Protein AF-S8CQW5-F1 (afdb_monomer)

Nearest PDB structures (foldseek):
  8qpp-assembly1_W  TM=3.388E-01  e=8.254E+00  Bacillus subtilis

Sequence (99 aa):
QETKWGEISLCDAERRLLANALLDASNERFILLSESCIPLYNFTVIYDYVIDSEYSFVDSSSNFTPETYRRYDDRMQPEVRISDFRKGSQWFEVNRSLA

Structure (mmCIF, N/CA/C/O backbone):
data_AF-S8CQW5-F1
#
_entry.id   AF-S8CQW5-F1
#
loop_
_atom_site.group_PDB
_atom_site.id
_atom_site.type_symbol
_atom_site.label_atom_id
_atom_site.label_alt_id
_atom_site.label_comp_id
_atom_site.label_asym_id
_atom_site.label_entity_id
_atom_site.label_seq_id
_atom_site.pdbx_PDB_ins_code
_atom_site.Cartn_x
_atom_site.Cartn_y
_atom_site.Cartn_z
_atom_site.occupancy
_atom_site.B_iso_or_equiv
_atom_site.auth_seq_id
_atom_site.auth_comp_id
_atom_site.auth_asym_id
_atom_site.auth_atom_id
_atom_site.pdbx_PDB_model_num
ATOM 1 N N . GLN A 1 1 ? 17.770 -7.905 4.940 1.00 77.62 1 GLN A N 1
ATOM 2 C CA . GLN A 1 1 ? 17.926 -7.732 3.483 1.00 77.62 1 GLN A CA 1
ATOM 3 C C . GLN A 1 1 ? 17.789 -6.251 3.204 1.00 77.62 1 GLN A C 1
ATOM 5 O O . GLN A 1 1 ? 16.905 -5.641 3.788 1.00 77.62 1 GLN A O 1
ATOM 10 N N . GLU A 1 2 ? 18.697 -5.677 2.424 1.00 93.50 2 GLU A N 1
ATOM 11 C CA . GLU A 1 2 ? 18.635 -4.264 2.038 1.00 93.50 2 GLU A CA 1
ATOM 12 C C . GLU A 1 2 ? 17.607 -4.081 0.914 1.00 93.50 2 GLU A C 1
ATOM 14 O O . GLU A 1 2 ? 17.522 -4.922 0.014 1.00 93.50 2 GLU A O 1
ATOM 19 N N . THR A 1 3 ? 16.812 -3.015 0.984 1.00 95.31 3 THR A N 1
ATOM 20 C CA . THR A 1 3 ? 15.855 -2.643 -0.062 1.00 95.31 3 THR A CA 1
ATOM 21 C C . THR A 1 3 ? 16.537 -1.781 -1.118 1.00 95.31 3 THR A C 1
ATOM 23 O O . THR A 1 3 ? 17.375 -0.937 -0.805 1.00 95.31 3 THR A O 1
ATOM 26 N N . LYS A 1 4 ? 16.175 -1.982 -2.388 1.00 96.06 4 LYS A N 1
ATOM 27 C CA . LYS A 1 4 ? 16.691 -1.191 -3.512 1.00 96.06 4 LYS A CA 1
ATOM 28 C C . LYS A 1 4 ? 15.564 -0.730 -4.419 1.00 96.06 4 LYS A C 1
ATOM 30 O O . LYS A 1 4 ? 14.604 -1.458 -4.656 1.00 96.06 4 LYS A O 1
ATOM 35 N N . TRP A 1 5 ? 15.697 0.489 -4.934 1.00 94.31 5 TRP A N 1
ATOM 36 C CA . TRP A 1 5 ? 14.686 1.104 -5.788 1.00 94.31 5 TRP A CA 1
ATOM 37 C C . TRP A 1 5 ? 14.432 0.273 -7.053 1.00 94.31 5 TRP A C 1
ATOM 39 O O . TRP A 1 5 ? 15.367 -0.057 -7.780 1.00 94.31 5 TRP A O 1
ATOM 49 N N . GLY A 1 6 ? 13.162 -0.044 -7.317 1.00 90.94 6 GLY A N 1
ATOM 50 C CA . GLY A 1 6 ? 12.735 -0.785 -8.507 1.00 90.94 6 GLY A CA 1
ATOM 51 C C . GLY A 1 6 ? 13.076 -2.280 -8.508 1.00 90.94 6 GLY A C 1
ATOM 52 O O . GLY A 1 6 ? 12.840 -2.943 -9.517 1.00 90.94 6 GLY A O 1
ATOM 53 N N . GLU A 1 7 ? 13.614 -2.819 -7.413 1.00 95.31 7 GLU A N 1
ATOM 54 C CA . GLU A 1 7 ? 13.933 -4.241 -7.281 1.00 95.31 7 GLU A CA 1
ATOM 55 C C . GLU A 1 7 ? 12.875 -5.004 -6.471 1.00 95.31 7 GLU A C 1
ATOM 57 O O . GLU A 1 7 ? 12.169 -4.442 -5.634 1.00 95.31 7 GLU A O 1
ATOM 62 N N . ILE A 1 8 ? 12.832 -6.329 -6.655 1.00 94.44 8 ILE A N 1
ATOM 63 C CA . ILE A 1 8 ? 11.930 -7.236 -5.922 1.00 94.44 8 ILE A CA 1
ATOM 64 C C . ILE A 1 8 ? 12.139 -7.200 -4.397 1.00 94.44 8 ILE A C 1
ATOM 66 O O . ILE A 1 8 ? 11.236 -7.534 -3.634 1.00 94.44 8 ILE A O 1
ATOM 70 N N . SER A 1 9 ? 13.310 -6.739 -3.945 1.00 96.69 9 SER A N 1
ATOM 71 C CA . SER A 1 9 ? 13.637 -6.581 -2.527 1.00 96.69 9 SER A CA 1
ATOM 72 C C . SER A 1 9 ? 12.686 -5.629 -1.791 1.00 96.69 9 SER A C 1
ATOM 74 O O . SER A 1 9 ? 12.460 -5.823 -0.597 1.00 96.69 9 SER A O 1
ATOM 76 N N . LEU A 1 10 ? 12.096 -4.643 -2.483 1.00 95.75 10 LEU A N 1
ATOM 77 C CA .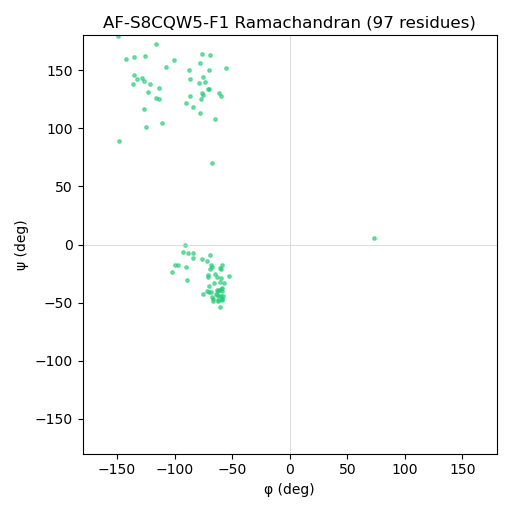 LEU A 1 10 ? 11.046 -3.790 -1.917 1.00 95.75 10 LEU A CA 1
ATOM 78 C C . LEU A 1 10 ? 9.766 -4.585 -1.641 1.00 95.75 10 LEU A C 1
ATOM 80 O O . LEU A 1 10 ? 9.273 -4.556 -0.516 1.00 95.75 10 LEU A O 1
ATOM 84 N N . CYS A 1 11 ? 9.292 -5.372 -2.610 1.00 95.31 11 CYS A N 1
ATOM 85 C CA . CYS A 1 11 ? 8.111 -6.220 -2.433 1.00 95.31 11 CYS A CA 1
ATOM 86 C C . CYS A 1 11 ? 8.313 -7.256 -1.316 1.00 95.31 11 CYS A C 1
ATOM 88 O O . CYS A 1 11 ? 7.404 -7.516 -0.529 1.00 95.31 11 CYS A O 1
ATOM 90 N N . ASP A 1 12 ? 9.512 -7.836 -1.207 1.00 97.06 12 ASP A N 1
ATOM 91 C CA . ASP A 1 12 ? 9.839 -8.768 -0.123 1.00 97.06 12 ASP A CA 1
ATOM 92 C C . ASP A 1 12 ? 9.790 -8.091 1.255 1.00 97.06 12 ASP A C 1
ATOM 94 O O . ASP A 1 12 ? 9.327 -8.695 2.226 1.00 97.06 12 ASP A O 1
ATOM 98 N N . ALA A 1 13 ? 10.265 -6.846 1.358 1.00 96.25 13 ALA A N 1
ATOM 99 C CA . ALA A 1 13 ? 10.211 -6.075 2.596 1.00 96.25 13 ALA A CA 1
ATOM 100 C C . ALA A 1 13 ? 8.768 -5.713 2.976 1.00 96.25 13 ALA A C 1
ATOM 102 O O . ALA A 1 13 ? 8.371 -5.925 4.121 1.00 96.25 13 ALA A O 1
ATOM 103 N N . GLU A 1 14 ? 7.964 -5.253 2.017 1.00 96.00 14 GLU A N 1
ATOM 104 C CA . GLU A 1 14 ? 6.544 -4.934 2.212 1.00 96.00 14 GLU A CA 1
ATOM 105 C C . GLU A 1 14 ? 5.745 -6.139 2.697 1.00 96.00 14 GLU A C 1
ATOM 107 O O . GLU A 1 14 ? 5.041 -6.051 3.701 1.00 96.00 14 GLU A O 1
ATOM 112 N N . ARG A 1 15 ? 5.911 -7.299 2.047 1.00 96.38 15 ARG A N 1
ATOM 113 C CA . ARG A 1 15 ? 5.233 -8.542 2.447 1.00 96.38 15 ARG A CA 1
ATOM 114 C C . ARG A 1 15 ? 5.581 -8.950 3.875 1.00 96.38 15 ARG A C 1
ATOM 116 O O . ARG A 1 15 ? 4.716 -9.434 4.597 1.00 96.38 15 ARG A O 1
ATOM 123 N N . ARG A 1 16 ? 6.833 -8.754 4.300 1.00 97.31 16 ARG A N 1
ATOM 124 C CA . ARG A 1 16 ? 7.271 -9.048 5.676 1.00 97.31 16 ARG A CA 1
ATOM 125 C C . ARG A 1 16 ? 6.684 -8.063 6.685 1.00 97.31 16 ARG A C 1
ATOM 127 O O . ARG A 1 16 ? 6.286 -8.496 7.762 1.00 97.31 16 ARG A O 1
ATOM 134 N N . LEU A 1 17 ? 6.621 -6.774 6.345 1.00 96.62 17 LEU A N 1
ATOM 135 C CA . LEU A 1 17 ? 5.988 -5.756 7.188 1.00 96.62 17 LEU A CA 1
ATOM 136 C C . LEU A 1 17 ? 4.496 -6.048 7.374 1.00 96.62 17 LEU A C 1
ATOM 138 O O . LEU A 1 17 ? 4.027 -6.085 8.510 1.00 96.62 17 LEU A O 1
ATOM 142 N N . LEU A 1 18 ? 3.785 -6.333 6.279 1.00 97.69 18 LEU A N 1
ATOM 143 C CA . LEU A 1 18 ? 2.365 -6.674 6.310 1.00 97.69 18 LEU A CA 1
ATOM 144 C C . LEU A 1 18 ? 2.113 -7.954 7.114 1.00 97.69 18 LEU A C 1
ATOM 146 O O . LEU A 1 18 ? 1.293 -7.952 8.028 1.00 97.69 18 LEU A O 1
ATOM 150 N N . ALA A 1 19 ? 2.880 -9.018 6.854 1.00 97.94 19 ALA A N 1
ATOM 151 C CA . ALA A 1 19 ? 2.765 -10.275 7.593 1.00 97.94 19 ALA A CA 1
ATOM 152 C C . ALA A 1 19 ? 2.994 -10.092 9.100 1.00 97.94 19 ALA A C 1
ATOM 154 O O . ALA A 1 19 ? 2.281 -10.687 9.902 1.00 97.94 19 ALA A O 1
ATOM 155 N N . ASN A 1 20 ? 3.960 -9.257 9.497 1.00 98.19 20 ASN A N 1
ATOM 156 C CA . ASN A 1 20 ? 4.202 -8.960 10.905 1.00 98.19 20 ASN A CA 1
ATOM 157 C C . ASN A 1 20 ? 3.051 -8.157 11.530 1.00 98.19 20 ASN A C 1
ATOM 159 O O . ASN A 1 20 ? 2.649 -8.444 12.652 1.00 98.19 20 ASN A O 1
ATOM 163 N N . ALA A 1 21 ? 2.503 -7.176 10.810 1.00 98.00 21 ALA A N 1
ATOM 164 C CA . ALA A 1 21 ? 1.367 -6.388 11.283 1.00 98.00 21 ALA A CA 1
ATOM 165 C C . ALA A 1 21 ? 0.088 -7.237 11.431 1.00 98.00 21 ALA A C 1
ATOM 167 O O . ALA A 1 21 ? -0.692 -7.007 12.352 1.00 98.00 21 ALA A O 1
ATOM 168 N N . LEU A 1 22 ? -0.099 -8.251 10.579 1.00 98.00 22 LEU A N 1
ATOM 169 C CA . LEU A 1 22 ? -1.228 -9.189 10.633 1.00 98.00 22 LEU A CA 1
ATOM 170 C C . LEU A 1 22 ? -1.219 -10.116 11.859 1.00 98.00 22 LEU A C 1
ATOM 172 O O . LEU A 1 22 ? -2.272 -10.662 12.205 1.00 98.00 22 LEU A O 1
ATOM 176 N N . LEU A 1 23 ? -0.064 -10.288 12.519 1.00 98.19 23 LEU A N 1
ATOM 177 C CA . LEU A 1 23 ? 0.047 -11.078 13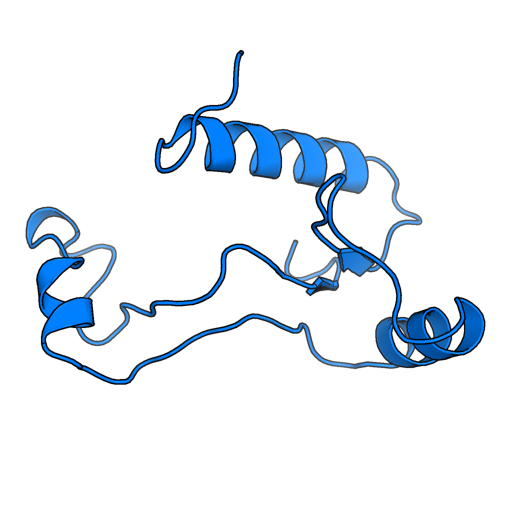.753 1.00 98.19 23 LEU A CA 1
ATOM 178 C C . LEU A 1 23 ? -0.776 -10.482 14.898 1.00 98.19 23 LEU A C 1
ATOM 180 O O . LEU A 1 23 ? -1.223 -11.221 15.774 1.00 98.19 23 LEU A O 1
ATOM 184 N N . ASP A 1 24 ? -0.991 -9.166 14.884 1.00 98.31 24 ASP A N 1
ATOM 185 C CA . ASP A 1 24 ? -1.929 -8.518 15.787 1.00 98.31 24 ASP A CA 1
ATOM 186 C C . ASP A 1 24 ? -3.345 -8.603 15.204 1.00 98.31 24 ASP A C 1
ATOM 188 O O . ASP A 1 24 ? -3.637 -8.095 14.116 1.00 98.31 24 ASP A O 1
ATOM 192 N N . ALA A 1 25 ? -4.234 -9.273 15.934 1.00 96.62 25 ALA A N 1
ATOM 193 C CA . ALA A 1 25 ? -5.627 -9.441 15.543 1.00 96.62 25 ALA A CA 1
ATOM 194 C C . ALA A 1 25 ? -6.449 -8.148 15.663 1.00 96.62 25 ALA A C 1
ATOM 196 O O . ALA A 1 25 ? -7.542 -8.102 15.118 1.00 96.62 25 ALA A O 1
ATOM 197 N N . SER A 1 26 ? -5.945 -7.121 16.356 1.00 96.94 26 SER A N 1
ATOM 198 C CA . SER A 1 26 ? -6.607 -5.817 16.482 1.00 96.94 26 SER A CA 1
ATOM 199 C C . SER A 1 26 ? -6.333 -4.866 15.310 1.00 96.94 26 SER A C 1
ATOM 201 O O . SER A 1 26 ? -7.014 -3.850 15.173 1.00 96.94 26 SER A O 1
ATOM 203 N N . ASN A 1 27 ? -5.365 -5.188 14.444 1.00 97.62 27 ASN A N 1
ATOM 204 C CA . ASN A 1 27 ? -5.096 -4.419 13.231 1.00 97.62 27 ASN A CA 1
ATOM 205 C C . ASN A 1 27 ? -6.122 -4.760 12.141 1.00 97.62 27 ASN A C 1
ATOM 207 O O . ASN A 1 27 ? -6.104 -5.866 11.592 1.00 97.62 27 ASN A O 1
ATOM 211 N N . GLU A 1 28 ? -6.968 -3.787 11.798 1.00 96.62 28 GLU A N 1
ATOM 212 C CA . GLU A 1 28 ? -8.038 -3.933 10.797 1.00 96.62 28 GLU A CA 1
ATOM 213 C C . GLU A 1 28 ? -7.716 -3.300 9.435 1.00 96.62 28 GLU A C 1
ATOM 215 O O . GLU A 1 28 ? -8.286 -3.689 8.414 1.00 96.62 28 GLU A O 1
ATOM 220 N N . ARG A 1 29 ? -6.815 -2.312 9.403 1.00 97.75 29 ARG A N 1
ATOM 221 C CA . ARG A 1 29 ? -6.483 -1.502 8.220 1.00 97.75 29 ARG A CA 1
ATOM 222 C C . ARG A 1 29 ? -4.968 -1.332 8.127 1.00 97.75 29 ARG A C 1
ATOM 224 O O . ARG A 1 29 ? -4.314 -1.089 9.141 1.00 97.75 29 ARG A O 1
ATOM 231 N N . PHE A 1 30 ? -4.410 -1.446 6.926 1.00 98.00 30 PHE A N 1
ATOM 232 C CA . PHE A 1 30 ? -2.967 -1.438 6.684 1.00 98.00 30 PHE A CA 1
ATOM 233 C C . PHE A 1 30 ? -2.626 -0.389 5.633 1.00 98.00 30 PHE A C 1
ATOM 235 O O . PHE A 1 30 ? -3.043 -0.507 4.484 1.00 98.00 30 PHE A O 1
ATOM 242 N N . ILE A 1 31 ? -1.848 0.623 6.022 1.00 97.56 31 ILE A N 1
ATOM 243 C CA . ILE A 1 31 ? -1.399 1.704 5.138 1.00 97.56 31 ILE A CA 1
ATOM 244 C C . ILE A 1 31 ? 0.114 1.591 4.968 1.00 97.56 31 ILE A C 1
ATOM 246 O O . ILE A 1 31 ? 0.853 1.604 5.955 1.00 97.56 31 ILE A O 1
ATOM 250 N N . LEU A 1 32 ? 0.584 1.512 3.723 1.00 97.44 32 LEU A N 1
ATOM 251 C CA . LEU A 1 32 ? 2.013 1.526 3.420 1.00 97.44 32 LEU A CA 1
ATOM 252 C C . LEU A 1 32 ? 2.511 2.974 3.277 1.00 97.44 32 LEU A C 1
ATOM 254 O O . LEU A 1 32 ? 1.952 3.746 2.501 1.00 97.44 32 LEU A O 1
ATOM 258 N N . LEU A 1 33 ? 3.575 3.337 4.002 1.00 95.94 33 LEU A N 1
ATOM 259 C CA . LEU A 1 33 ? 4.172 4.680 3.999 1.00 95.94 33 LEU A CA 1
ATOM 260 C C . LEU A 1 33 ? 5.705 4.614 3.912 1.00 95.94 33 LEU A C 1
ATOM 262 O O . LEU A 1 33 ? 6.317 3.599 4.244 1.00 95.94 33 LEU A O 1
ATOM 266 N N . SER A 1 34 ? 6.326 5.729 3.520 1.00 94.88 34 SER A N 1
ATOM 267 C CA . SER A 1 34 ? 7.773 5.969 3.641 1.00 94.88 34 SER A CA 1
ATOM 268 C C . SER A 1 34 ? 8.072 7.126 4.589 1.00 94.88 34 SER A C 1
ATOM 270 O O . SER A 1 34 ? 7.182 7.884 4.967 1.00 94.88 34 SER A O 1
ATOM 272 N N . GLU A 1 35 ? 9.356 7.329 4.883 1.00 95.25 35 GLU A N 1
ATOM 273 C CA . GLU A 1 35 ? 9.867 8.494 5.618 1.00 95.25 35 GLU A CA 1
ATOM 274 C C . GLU A 1 35 ? 9.555 9.849 4.957 1.00 95.25 35 GLU A C 1
ATOM 276 O O . GLU A 1 35 ? 9.616 10.884 5.612 1.00 95.25 35 GLU A O 1
ATOM 281 N N . SER A 1 36 ? 9.201 9.850 3.669 1.00 96.00 36 SER A N 1
ATOM 282 C CA . SER A 1 36 ? 8.834 11.062 2.928 1.00 96.00 36 SER A CA 1
ATOM 283 C C . SER A 1 36 ? 7.328 11.352 2.921 1.00 96.00 36 SER A C 1
ATOM 285 O O . SER A 1 36 ? 6.904 12.402 2.439 1.00 96.00 36 SER A O 1
ATOM 287 N N . CYS A 1 37 ? 6.505 10.439 3.445 1.00 97.25 37 CYS A N 1
ATOM 288 C CA . CYS A 1 37 ? 5.061 10.623 3.507 1.00 97.25 37 CYS A CA 1
ATOM 289 C C . CYS A 1 37 ? 4.690 11.595 4.633 1.00 97.25 37 CYS A C 1
ATOM 291 O O . CYS A 1 37 ? 5.088 11.413 5.782 1.00 97.25 37 CYS A O 1
ATOM 293 N N . ILE A 1 38 ? 3.867 12.595 4.309 1.00 96.81 38 ILE A N 1
ATOM 294 C CA . ILE A 1 38 ? 3.320 13.547 5.280 1.00 96.81 38 ILE A CA 1
ATOM 295 C C . ILE A 1 38 ? 1.786 13.514 5.254 1.00 96.81 38 ILE A C 1
ATOM 297 O O . ILE A 1 38 ? 1.197 13.451 4.171 1.00 96.81 38 ILE A O 1
ATOM 301 N N . PRO A 1 39 ? 1.111 13.550 6.415 1.00 96.38 39 PRO A N 1
ATOM 302 C CA . PRO A 1 39 ? -0.344 13.590 6.453 1.00 96.38 39 PRO A CA 1
ATOM 303 C C . PRO A 1 39 ? -0.852 14.960 5.986 1.00 96.38 39 PRO A C 1
ATOM 305 O O . PRO A 1 39 ? -0.356 15.999 6.420 1.00 96.38 39 PRO A O 1
ATOM 308 N N . LEU A 1 40 ? -1.861 14.964 5.111 1.00 97.00 40 LEU A N 1
ATOM 309 C CA . LEU A 1 40 ? -2.525 16.194 4.643 1.00 97.0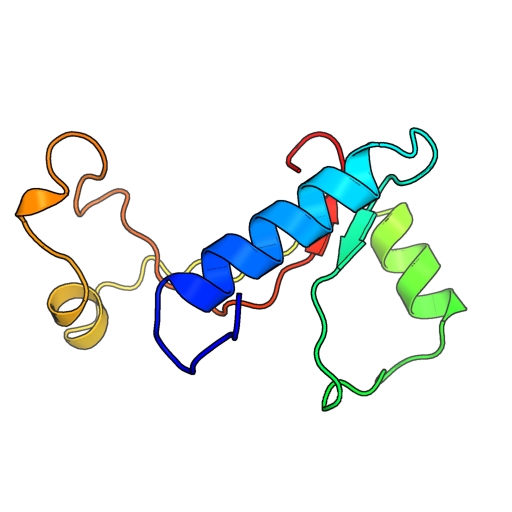0 40 LEU A CA 1
ATOM 310 C C . LEU A 1 40 ? -3.723 16.595 5.516 1.00 97.00 40 LEU A C 1
ATOM 312 O O . LEU A 1 40 ? -4.154 17.745 5.494 1.00 97.00 40 LEU A O 1
ATOM 316 N N . TYR A 1 41 ? -4.246 15.647 6.292 1.00 97.88 41 TYR A N 1
ATOM 317 C CA . TYR A 1 41 ? -5.344 15.824 7.235 1.00 97.88 41 TYR A CA 1
ATOM 318 C C . TYR A 1 41 ? -4.912 15.339 8.619 1.00 97.88 41 TYR A C 1
ATOM 320 O O . TYR A 1 41 ? -3.922 14.620 8.757 1.00 97.88 41 TYR A O 1
ATOM 328 N N . ASN A 1 42 ? -5.638 15.743 9.661 1.00 97.94 42 ASN A N 1
ATOM 329 C CA . ASN A 1 42 ? -5.351 15.264 11.010 1.00 97.94 42 ASN A CA 1
ATOM 330 C C . ASN A 1 42 ? -5.690 13.768 11.160 1.00 97.94 42 ASN A C 1
ATOM 332 O O . ASN A 1 42 ? -6.431 13.198 10.358 1.00 97.94 42 ASN A O 1
ATOM 336 N N . PHE A 1 43 ? -5.152 13.152 12.215 1.00 96.62 43 PHE A N 1
ATOM 337 C CA . PHE A 1 43 ? -5.316 11.721 12.458 1.00 96.62 43 PHE A CA 1
ATOM 338 C C . PHE A 1 43 ? -6.782 11.300 12.571 1.00 96.62 43 PHE A C 1
ATOM 340 O O . PHE A 1 43 ? -7.149 10.313 11.955 1.00 96.62 43 PHE A O 1
ATOM 347 N N . THR A 1 44 ? -7.619 12.050 13.293 1.00 98.19 44 THR A N 1
ATOM 348 C CA . THR A 1 44 ? -9.040 11.712 13.475 1.00 98.19 44 THR A CA 1
ATOM 349 C C . THR A 1 44 ? -9.768 11.617 12.139 1.00 98.19 44 THR A C 1
ATOM 351 O O . THR A 1 44 ? -10.420 10.619 11.876 1.00 98.19 44 THR A O 1
ATOM 354 N N . VAL A 1 45 ? -9.572 12.590 11.244 1.00 98.12 45 VAL A N 1
ATOM 355 C CA . VAL A 1 45 ? -10.191 12.574 9.908 1.00 98.12 45 VAL A CA 1
ATOM 356 C C . VAL A 1 45 ? -9.746 11.358 9.095 1.00 98.12 45 VAL A C 1
ATOM 358 O O . VAL A 1 45 ? -10.569 10.722 8.445 1.00 98.12 45 VAL A O 1
ATOM 361 N N . ILE A 1 46 ? -8.448 11.037 9.116 1.00 97.19 46 ILE A N 1
ATOM 362 C CA . ILE A 1 46 ? -7.906 9.886 8.379 1.00 97.19 46 ILE A CA 1
ATOM 363 C C . ILE A 1 46 ? -8.431 8.578 8.976 1.00 97.19 46 ILE A C 1
ATOM 365 O O . ILE A 1 46 ? -8.874 7.706 8.236 1.00 97.19 46 ILE A O 1
ATOM 369 N N . TYR A 1 47 ? -8.376 8.451 10.301 1.00 96.94 47 TYR A N 1
ATOM 370 C CA . TYR A 1 47 ? -8.794 7.263 11.030 1.00 96.94 47 TYR A CA 1
ATOM 371 C C . TYR A 1 47 ? -10.270 6.965 10.784 1.00 96.94 47 TYR A C 1
ATOM 373 O O . TYR A 1 47 ? -10.574 5.871 10.321 1.00 96.94 47 TYR A O 1
ATOM 381 N N . ASP A 1 48 ? -11.150 7.945 11.006 1.00 97.62 48 ASP A N 1
ATOM 382 C CA . ASP A 1 48 ? -12.595 7.786 10.825 1.00 97.62 48 ASP A CA 1
ATOM 383 C C . ASP A 1 48 ? -12.914 7.403 9.368 1.00 97.62 48 ASP A C 1
ATOM 385 O O . ASP A 1 48 ? -13.646 6.453 9.115 1.00 97.62 48 ASP A O 1
ATOM 389 N N . TYR A 1 49 ? -12.284 8.062 8.386 1.00 97.00 49 TYR A N 1
ATOM 390 C CA . TYR A 1 49 ? -12.498 7.740 6.971 1.00 97.00 49 TYR A CA 1
ATOM 391 C C . TYR A 1 49 ? -12.062 6.316 6.600 1.00 97.00 49 TYR A C 1
ATOM 393 O O . TYR A 1 49 ? -12.751 5.626 5.850 1.00 97.00 49 TYR A O 1
ATOM 401 N N . VAL A 1 50 ? -10.899 5.883 7.088 1.00 96.88 50 VAL A N 1
ATOM 402 C CA . VAL A 1 50 ? -10.333 4.573 6.747 1.00 96.88 50 VAL A CA 1
ATOM 403 C C . VAL A 1 50 ? -11.071 3.454 7.483 1.00 96.88 50 VAL A C 1
ATOM 405 O O . VAL A 1 50 ? -11.378 2.437 6.866 1.00 96.88 50 VAL A O 1
ATOM 408 N N . ILE A 1 51 ? -11.384 3.626 8.771 1.00 96.31 51 ILE A N 1
ATOM 409 C CA . ILE A 1 51 ? -12.034 2.585 9.577 1.00 96.31 51 ILE A CA 1
ATOM 410 C C . ILE A 1 51 ? -13.491 2.358 9.158 1.00 96.31 51 ILE A C 1
ATOM 412 O O . ILE A 1 51 ? -13.929 1.210 9.118 1.00 96.31 51 ILE A O 1
ATOM 416 N N . ASP A 1 52 ? -14.204 3.420 8.767 1.00 96.44 52 ASP A N 1
ATOM 417 C CA . ASP A 1 52 ? -15.607 3.342 8.344 1.00 96.44 52 ASP A CA 1
ATOM 418 C C . ASP A 1 52 ? -15.767 2.959 6.858 1.00 96.44 52 ASP A C 1
ATOM 420 O O . ASP 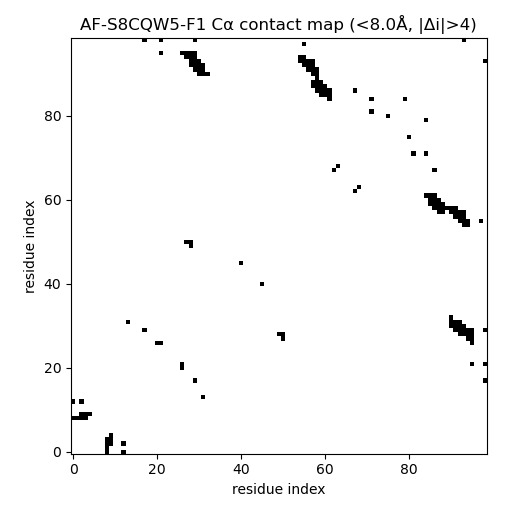A 1 52 ? -16.882 2.728 6.386 1.00 96.44 52 ASP A O 1
ATOM 424 N N . SER A 1 53 ? -14.675 2.883 6.088 1.00 96.44 53 SER A N 1
ATOM 425 C CA . SER A 1 53 ? -14.727 2.508 4.672 1.00 96.44 53 SER A CA 1
ATOM 426 C C . SER A 1 53 ? -14.953 1.006 4.488 1.00 96.44 53 SER A C 1
ATOM 428 O O . SER A 1 53 ? -14.170 0.182 4.955 1.00 96.44 53 SER A O 1
ATOM 430 N N . GLU A 1 54 ? -15.940 0.632 3.674 1.00 95.81 54 GLU A N 1
ATOM 431 C CA . GLU A 1 54 ? -16.136 -0.759 3.236 1.00 95.81 54 GLU A CA 1
ATOM 432 C C . GLU A 1 54 ? -15.036 -1.240 2.268 1.00 95.81 54 GLU A C 1
ATOM 434 O O . GLU A 1 54 ? -14.804 -2.441 2.114 1.00 95.81 54 GLU A O 1
ATOM 439 N N . TYR A 1 55 ? -14.341 -0.307 1.611 1.00 95.44 55 TYR A N 1
ATOM 440 C CA . TYR A 1 55 ? -13.413 -0.588 0.516 1.00 95.44 55 TYR A CA 1
ATOM 441 C C . TYR A 1 55 ? -11.954 -0.406 0.928 1.00 95.44 55 TYR A C 1
ATOM 443 O O . TYR A 1 55 ? -11.635 0.411 1.791 1.00 95.44 55 TYR A O 1
ATOM 451 N N . SER A 1 56 ? -11.073 -1.145 0.253 1.00 96.69 56 SER A N 1
ATOM 452 C CA . SER A 1 56 ? -9.627 -0.896 0.233 1.00 96.69 56 SER A CA 1
ATOM 453 C C . SER A 1 56 ? -9.268 0.095 -0.877 1.00 96.69 56 SER A C 1
ATOM 455 O O . SER A 1 56 ? -9.924 0.115 -1.923 1.00 96.69 56 SER A O 1
ATOM 457 N N . PHE A 1 57 ? -8.209 0.879 -0.684 1.00 96.75 57 PHE A N 1
ATOM 458 C CA . PHE A 1 57 ? -7.750 1.880 -1.648 1.00 96.75 57 PHE A CA 1
ATOM 459 C C . PHE A 1 57 ? -6.417 1.467 -2.279 1.00 96.75 57 PHE A C 1
ATOM 461 O O . PHE A 1 57 ? -5.345 1.591 -1.687 1.00 96.75 57 PHE A O 1
ATOM 468 N N . VAL A 1 58 ? -6.490 1.012 -3.529 1.00 95.25 58 VAL A N 1
ATOM 469 C CA . VAL A 1 58 ? -5.329 0.659 -4.353 1.00 95.25 58 VAL A CA 1
ATOM 470 C C . VAL A 1 58 ? -5.388 1.403 -5.678 1.00 95.25 58 VAL A C 1
ATOM 472 O O . VAL A 1 58 ? -6.455 1.543 -6.278 1.00 95.25 58 VAL A O 1
ATOM 475 N N . ASP A 1 59 ? -4.238 1.865 -6.160 1.00 93.12 59 ASP A N 1
ATOM 476 C CA . ASP A 1 59 ? -4.140 2.356 -7.530 1.00 93.12 59 ASP A CA 1
ATOM 477 C C . ASP A 1 59 ? -4.091 1.158 -8.487 1.00 93.12 59 ASP A C 1
ATOM 479 O O . ASP A 1 59 ? -3.277 0.247 -8.334 1.00 93.12 59 ASP A O 1
ATOM 483 N N . SER A 1 60 ? -4.998 1.128 -9.460 1.00 90.19 60 SER A N 1
ATOM 484 C CA . SER A 1 60 ? -5.145 0.005 -10.385 1.00 90.19 60 SER A CA 1
ATOM 485 C C . SER A 1 60 ? -5.625 0.500 -11.740 1.00 90.19 60 SER A C 1
ATOM 487 O O . SER A 1 60 ? -6.818 0.584 -12.033 1.00 90.19 60 SER A O 1
ATOM 489 N N . SER A 1 61 ? -4.667 0.847 -12.594 1.00 83.69 61 SER A N 1
ATOM 490 C CA . SER A 1 61 ? -4.930 1.283 -13.956 1.00 83.69 61 SER A CA 1
ATOM 491 C C . SER A 1 61 ? -4.940 0.094 -14.912 1.00 83.69 61 SER A C 1
ATOM 493 O O . SER A 1 61 ? -3.956 -0.638 -15.056 1.00 83.69 61 SER A O 1
ATOM 495 N N . SER A 1 62 ? -6.072 -0.073 -15.594 1.00 75.00 62 SER A N 1
ATOM 496 C CA . SER A 1 62 ? -6.257 -0.971 -16.739 1.00 75.00 62 SER A CA 1
ATOM 497 C C . SER A 1 62 ? -5.983 -0.280 -18.073 1.00 75.00 62 SER A C 1
ATOM 499 O O .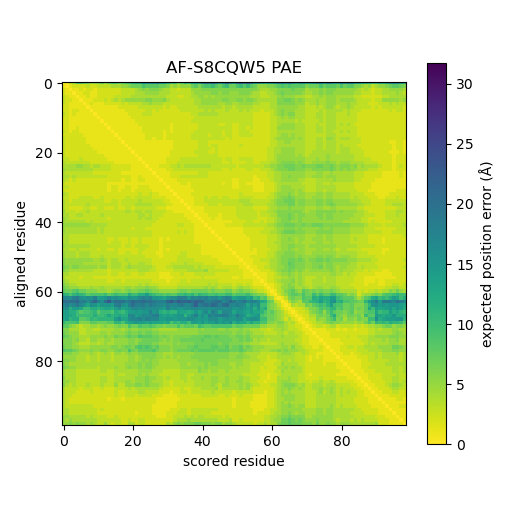 SER A 1 62 ? -6.106 -0.910 -19.124 1.00 75.00 62 SER A O 1
ATOM 501 N N . ASN A 1 63 ? -5.625 1.010 -18.057 1.00 68.44 63 ASN A N 1
ATOM 502 C CA . ASN A 1 63 ? -5.364 1.746 -19.281 1.00 68.44 63 ASN A CA 1
ATOM 503 C C . ASN A 1 63 ? -4.137 1.142 -19.965 1.00 68.44 63 ASN A C 1
ATOM 505 O O . ASN A 1 63 ? -2.992 1.289 -19.524 1.00 68.44 63 ASN A O 1
ATOM 509 N N . PHE A 1 64 ? -4.413 0.459 -21.070 1.00 65.94 64 PHE A N 1
ATOM 510 C CA . PHE A 1 64 ? -3.450 -0.080 -22.011 1.00 65.94 64 PHE A CA 1
ATOM 511 C C . PHE A 1 64 ? -2.737 1.062 -22.739 1.00 65.94 64 PHE A C 1
ATOM 513 O O . PHE A 1 64 ? -2.959 1.320 -23.921 1.00 65.94 64 PHE A O 1
ATOM 520 N N . THR A 1 65 ? -1.892 1.796 -22.021 1.00 69.44 65 THR A N 1
ATOM 521 C CA . THR A 1 65 ? -0.963 2.732 -22.641 1.00 69.44 65 THR A CA 1
ATOM 522 C C . THR A 1 65 ? 0.212 1.939 -23.223 1.00 69.44 65 THR A C 1
ATOM 524 O O . THR A 1 65 ? 0.512 0.833 -22.754 1.00 69.44 65 THR A O 1
ATOM 527 N N . PRO A 1 66 ? 0.931 2.478 -24.225 1.00 72.62 66 PRO A N 1
ATOM 528 C CA . PRO A 1 66 ? 2.153 1.853 -24.736 1.00 72.62 66 PRO A CA 1
ATOM 529 C C . PRO A 1 66 ? 3.175 1.536 -23.634 1.00 72.62 66 PRO A C 1
ATOM 531 O O . PRO A 1 66 ? 3.966 0.606 -23.757 1.00 72.62 66 PRO A O 1
ATOM 534 N N . GLU A 1 67 ? 3.158 2.294 -22.538 1.00 69.25 67 GLU A N 1
ATOM 535 C CA . GLU A 1 67 ? 4.012 2.065 -21.375 1.00 69.25 67 GLU A CA 1
ATOM 536 C C . GLU A 1 67 ? 3.587 0.837 -20.569 1.00 69.25 67 GLU A C 1
ATOM 538 O O . GLU A 1 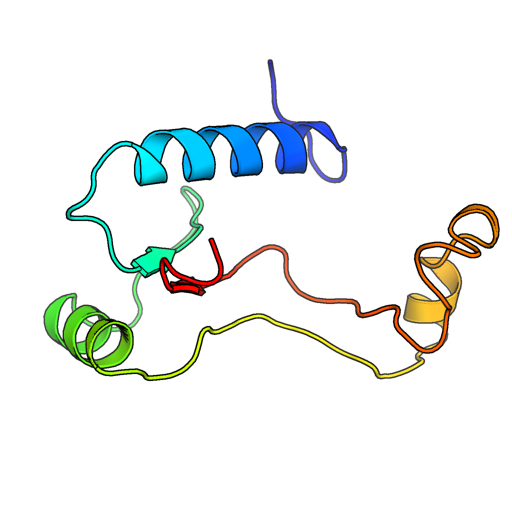67 ? 4.452 0.088 -20.124 1.00 69.25 67 GLU A O 1
ATOM 543 N N . THR A 1 68 ? 2.283 0.609 -20.393 1.00 69.00 68 THR A N 1
ATOM 544 C CA . THR A 1 68 ? 1.756 -0.569 -19.692 1.00 69.00 68 THR A CA 1
ATOM 545 C C . THR A 1 68 ? 2.107 -1.845 -20.455 1.00 69.00 68 THR A C 1
ATOM 547 O O . THR A 1 68 ? 2.611 -2.792 -19.855 1.00 69.00 68 THR A O 1
ATOM 550 N N . TYR A 1 69 ? 1.972 -1.831 -21.788 1.00 71.75 69 TYR A N 1
ATOM 551 C CA . TYR A 1 69 ? 2.412 -2.939 -22.646 1.00 71.75 69 TYR A CA 1
ATOM 552 C C . TYR A 1 69 ? 3.911 -3.228 -22.522 1.00 71.75 69 TYR A C 1
ATOM 554 O O . TYR A 1 69 ? 4.302 -4.386 -22.490 1.00 71.75 69 TYR A O 1
ATOM 562 N N . ARG A 1 70 ? 4.760 -2.197 -22.399 1.00 80.12 70 ARG A N 1
ATOM 563 C CA . ARG A 1 70 ? 6.214 -2.382 -22.221 1.00 80.12 70 ARG A CA 1
ATOM 564 C C . ARG A 1 70 ? 6.606 -2.997 -20.876 1.00 80.12 70 ARG A C 1
ATOM 566 O O . ARG A 1 70 ? 7.754 -3.404 -20.726 1.00 80.12 70 ARG A O 1
ATOM 573 N N . ARG A 1 71 ? 5.717 -2.979 -19.879 1.00 86.19 71 ARG A N 1
ATOM 574 C CA . ARG A 1 71 ? 5.977 -3.526 -18.537 1.00 86.19 71 ARG A CA 1
ATOM 575 C C . ARG A 1 71 ? 5.426 -4.937 -18.357 1.00 86.19 71 ARG A C 1
ATOM 577 O O . ARG A 1 71 ? 5.846 -5.609 -17.422 1.00 86.19 71 ARG A O 1
ATOM 584 N N . TYR A 1 72 ? 4.508 -5.359 -19.221 1.00 89.44 72 TYR A N 1
ATOM 585 C CA . TYR A 1 72 ? 4.043 -6.735 -19.259 1.00 89.44 72 TYR A CA 1
ATOM 586 C C . TYR A 1 72 ? 5.118 -7.638 -19.875 1.00 89.44 72 TYR A C 1
ATOM 588 O O . TYR A 1 72 ? 5.776 -7.256 -20.842 1.00 89.44 72 TYR A O 1
ATOM 596 N N . ASP A 1 73 ? 5.294 -8.828 -19.308 1.00 90.81 73 ASP A N 1
ATOM 597 C CA . ASP A 1 73 ? 6.198 -9.857 -19.816 1.00 90.81 73 ASP A CA 1
ATOM 598 C C . ASP A 1 73 ? 5.362 -11.065 -20.234 1.00 90.81 73 ASP A C 1
ATOM 600 O O . ASP A 1 73 ? 4.595 -11.591 -19.428 1.00 90.81 73 ASP A O 1
ATOM 604 N N . ASP A 1 74 ? 5.510 -11.525 -21.476 1.00 91.62 74 ASP A N 1
ATOM 605 C CA . ASP A 1 74 ? 4.725 -12.646 -22.007 1.00 91.62 74 ASP A CA 1
ATOM 606 C C . ASP A 1 74 ? 4.931 -13.947 -21.210 1.00 91.62 74 ASP A C 1
ATOM 608 O O . ASP A 1 74 ? 4.064 -14.821 -21.216 1.00 91.62 74 ASP A O 1
ATOM 612 N N . ARG A 1 75 ? 6.036 -14.060 -20.457 1.00 95.62 75 ARG A N 1
ATOM 613 C CA . ARG A 1 75 ? 6.301 -15.176 -19.532 1.00 95.62 75 ARG A CA 1
ATOM 614 C C . ARG A 1 75 ? 5.386 -15.187 -18.306 1.00 95.62 75 ARG A C 1
ATOM 616 O O . ARG A 1 75 ? 5.433 -16.14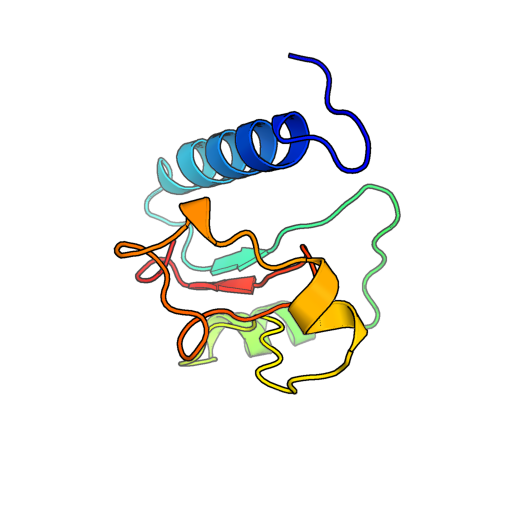6 -17.547 1.00 95.62 75 ARG A O 1
ATOM 623 N N . MET A 1 76 ? 4.588 -14.140 -18.089 1.00 93.19 76 MET A N 1
ATOM 624 C CA . MET A 1 76 ? 3.560 -14.107 -17.045 1.00 93.19 76 MET A CA 1
ATOM 625 C C . MET A 1 76 ? 2.312 -14.925 -17.410 1.00 93.19 76 MET A C 1
ATOM 627 O O . MET A 1 76 ? 1.461 -15.140 -16.551 1.00 93.19 76 MET A O 1
ATOM 631 N N . GLN A 1 77 ? 2.166 -15.353 -18.667 1.00 94.44 77 GLN A N 1
ATOM 632 C CA . GLN A 1 77 ? 1.100 -16.270 -19.066 1.00 94.44 77 GLN A CA 1
ATOM 633 C C . GLN A 1 77 ? 1.407 -17.707 -18.610 1.00 94.44 77 GLN A C 1
ATOM 635 O O . GLN A 1 77 ? 2.548 -18.148 -18.766 1.00 94.44 77 GLN A O 1
ATOM 640 N N . PRO A 1 78 ? 0.383 -18.484 -18.203 1.00 95.44 78 PRO A N 1
ATOM 641 C CA . PRO A 1 78 ? -1.043 -18.129 -18.162 1.00 95.44 78 PRO A CA 1
ATOM 642 C C . PRO A 1 78 ? -1.512 -17.459 -16.857 1.00 95.44 78 PRO A C 1
ATOM 644 O O . PRO A 1 78 ? -2.668 -17.041 -16.790 1.00 95.44 78 PRO A O 1
ATOM 647 N N . GLU A 1 79 ? -0.666 -17.376 -15.826 1.00 96.19 79 GLU A N 1
ATOM 648 C CA . GLU A 1 79 ? -1.049 -16.955 -14.470 1.00 96.19 79 GLU A CA 1
ATOM 649 C C . GLU A 1 79 ? -1.583 -15.520 -14.418 1.00 96.19 79 GLU A C 1
ATOM 651 O O . GLU A 1 79 ? -2.553 -15.244 -13.714 1.00 96.19 79 GLU A O 1
ATOM 656 N N . VAL A 1 80 ? -0.976 -14.607 -15.178 1.00 93.12 80 VAL A N 1
ATOM 657 C CA . VAL A 1 80 ? -1.434 -13.224 -15.315 1.00 93.12 80 VAL A CA 1
ATOM 658 C C . VAL A 1 80 ? -1.628 -12.924 -16.787 1.00 93.12 80 VAL A C 1
ATOM 660 O O . VAL A 1 80 ? -0.676 -12.646 -17.521 1.00 93.12 80 VAL A O 1
ATOM 663 N N . ARG A 1 81 ? -2.886 -12.947 -17.235 1.00 92.06 81 ARG A N 1
ATOM 664 C CA . ARG A 1 81 ? -3.213 -12.583 -18.613 1.00 92.06 81 ARG A CA 1
ATOM 665 C C . ARG A 1 81 ? -3.028 -11.088 -18.822 1.00 92.06 81 ARG A C 1
ATOM 667 O O . ARG A 1 81 ? -3.292 -10.292 -17.925 1.00 92.06 81 ARG A O 1
ATOM 674 N N . ILE A 1 82 ? -2.687 -10.681 -20.041 1.0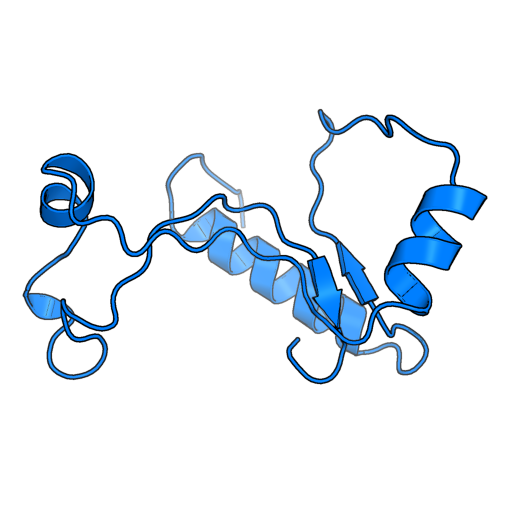0 87.56 82 ILE A N 1
ATOM 675 C CA . ILE A 1 82 ? -2.568 -9.255 -20.377 1.00 87.56 82 ILE A CA 1
ATOM 676 C C . ILE A 1 82 ? -3.865 -8.471 -20.106 1.00 87.56 82 ILE A C 1
ATOM 678 O O . ILE A 1 82 ? -3.813 -7.324 -19.676 1.00 87.56 82 ILE A O 1
ATOM 682 N N . SER A 1 83 ? -5.033 -9.106 -20.269 1.00 88.38 83 SER A N 1
ATOM 683 C CA . SER A 1 83 ? -6.343 -8.530 -19.928 1.00 88.38 83 SER A CA 1
ATOM 684 C C . SER A 1 83 ? -6.531 -8.271 -18.432 1.00 88.38 83 SER A C 1
ATOM 686 O O . SER A 1 83 ? -7.322 -7.406 -18.047 1.00 88.38 83 SER A O 1
ATOM 688 N N . ASP A 1 84 ? -5.817 -9.020 -17.596 1.00 90.25 84 ASP A N 1
ATOM 689 C CA . ASP A 1 84 ? -5.921 -9.000 -16.137 1.00 90.25 84 ASP A CA 1
ATOM 690 C C . ASP A 1 84 ? -4.800 -8.163 -15.512 1.00 90.25 84 ASP A C 1
ATOM 692 O O . ASP A 1 84 ? -4.928 -7.716 -14.376 1.00 90.25 84 ASP A O 1
ATOM 696 N N . PHE A 1 85 ? -3.730 -7.889 -16.264 1.00 89.94 85 PHE A N 1
ATOM 697 C CA . PHE A 1 85 ? -2.625 -7.055 -15.815 1.00 89.94 85 PHE A CA 1
ATOM 698 C C . PHE A 1 85 ? -3.101 -5.632 -15.502 1.00 89.94 85 PHE A C 1
ATOM 700 O O . PHE A 1 85 ? -3.792 -4.984 -16.295 1.00 89.94 85 PHE A O 1
ATOM 707 N N . ARG A 1 86 ? -2.719 -5.133 -14.329 1.00 88.94 86 ARG A N 1
ATOM 708 C CA . ARG A 1 86 ? -2.984 -3.767 -13.875 1.00 88.94 86 ARG A CA 1
ATOM 709 C C . ARG A 1 86 ? -1.674 -3.144 -13.425 1.00 88.94 86 ARG A C 1
ATOM 711 O O . ARG A 1 86 ? -0.831 -3.821 -12.844 1.00 88.94 86 ARG A O 1
ATOM 718 N N . LYS A 1 87 ? -1.513 -1.850 -13.691 1.00 87.56 87 LYS A N 1
ATOM 719 C CA . LYS A 1 87 ? -0.385 -1.054 -13.199 1.00 87.56 87 LYS A CA 1
ATOM 720 C C . LYS A 1 87 ? -0.915 -0.011 -12.227 1.00 87.56 87 LYS A C 1
ATOM 722 O O . LYS A 1 87 ? -1.863 0.690 -12.562 1.00 87.56 87 LYS A O 1
ATOM 727 N N . GLY A 1 88 ? -0.255 0.148 -11.091 1.00 89.62 88 GLY A N 1
ATOM 728 C CA . GLY A 1 88 ? -0.552 1.211 -10.142 1.00 89.62 88 GLY A CA 1
ATOM 729 C C . GLY A 1 88 ? 0.676 1.658 -9.365 1.00 89.62 88 GLY A C 1
ATOM 730 O O . GLY A 1 88 ? 1.784 1.152 -9.569 1.00 89.62 88 GLY A O 1
ATOM 731 N N . SER A 1 89 ? 0.457 2.636 -8.496 1.00 91.69 89 SER A N 1
ATOM 732 C CA . SER A 1 89 ? 1.346 3.001 -7.398 1.00 91.69 89 SER A CA 1
ATOM 733 C C . SER A 1 89 ? 1.645 1.811 -6.478 1.00 91.69 89 SER A C 1
ATOM 735 O O . SER A 1 89 ? 0.823 0.917 -6.301 1.00 91.69 89 SER A O 1
ATOM 737 N N . GLN A 1 90 ? 2.821 1.845 -5.852 1.00 93.62 90 GLN A N 1
ATOM 738 C CA . GLN A 1 90 ? 3.204 0.928 -4.775 1.00 93.62 90 GLN A CA 1
ATOM 739 C C . GLN A 1 90 ? 2.431 1.214 -3.475 1.00 93.62 90 GLN A C 1
ATOM 741 O O . GLN A 1 90 ? 2.215 0.314 -2.671 1.00 93.62 90 GLN A O 1
ATOM 746 N N . TRP A 1 91 ? 2.008 2.465 -3.259 1.00 96.12 91 TRP A N 1
ATOM 747 C CA . TRP A 1 91 ? 1.244 2.847 -2.072 1.00 96.12 91 TRP A CA 1
ATOM 748 C C . TRP A 1 91 ? -0.163 2.267 -2.102 1.00 96.12 91 TRP A C 1
ATOM 750 O O . TRP A 1 91 ? -0.871 2.395 -3.103 1.00 96.12 91 TRP A O 1
ATOM 760 N N . PHE A 1 92 ? -0.572 1.705 -0.970 1.00 96.94 92 PHE A N 1
ATOM 761 C CA . PHE A 1 92 ? -1.901 1.157 -0.776 1.00 96.94 92 PHE A CA 1
ATOM 762 C C . PHE A 1 92 ? -2.420 1.441 0.628 1.00 96.94 92 PHE A C 1
ATOM 764 O O . PHE A 1 92 ? -1.660 1.649 1.580 1.00 96.94 92 PHE A O 1
ATOM 771 N N . GLU A 1 93 ? -3.737 1.359 0.732 1.00 97.38 93 GLU A N 1
ATOM 772 C CA . GLU A 1 93 ? -4.441 1.064 1.961 1.00 97.38 93 GLU A CA 1
ATOM 773 C C . GLU A 1 93 ? -5.313 -0.173 1.718 1.00 97.38 93 GLU A C 1
ATOM 775 O O . GLU A 1 93 ? -6.013 -0.254 0.706 1.00 97.38 93 GLU A O 1
ATOM 780 N N . VAL A 1 94 ? -5.243 -1.158 2.611 1.00 97.56 94 VAL A N 1
ATOM 781 C CA . VAL A 1 94 ? -6.065 -2.369 2.520 1.00 97.56 94 VAL A CA 1
ATOM 782 C C . VAL A 1 94 ? -6.665 -2.744 3.864 1.00 97.56 94 VAL A C 1
ATOM 784 O O . VAL A 1 94 ? -6.041 -2.588 4.915 1.00 97.56 94 VAL A O 1
ATOM 787 N N . ASN A 1 95 ? -7.874 -3.292 3.819 1.00 97.25 95 ASN A N 1
ATOM 788 C CA . ASN A 1 95 ? -8.496 -3.8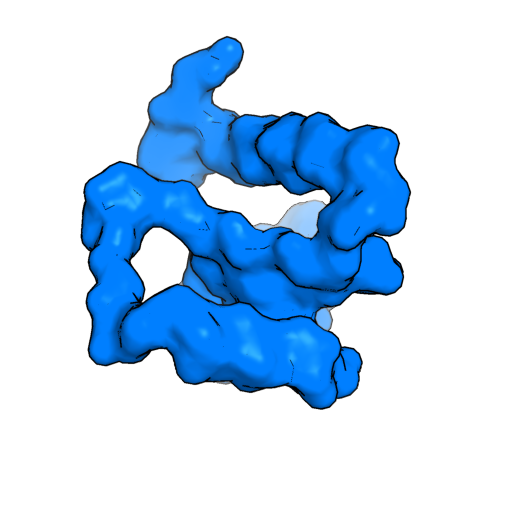98 4.986 1.00 97.25 95 ASN A CA 1
ATOM 789 C C . ASN A 1 95 ? -7.898 -5.283 5.286 1.00 97.25 95 ASN A C 1
ATOM 791 O O . ASN A 1 95 ? -7.249 -5.909 4.446 1.00 97.25 95 ASN A O 1
ATOM 795 N N . ARG A 1 96 ? -8.152 -5.783 6.496 1.00 96.25 96 ARG A N 1
ATOM 796 C CA . ARG A 1 96 ? -7.644 -7.075 6.965 1.00 96.25 96 ARG A CA 1
ATOM 797 C C . ARG A 1 96 ? -8.106 -8.270 6.141 1.00 96.25 96 ARG A C 1
ATOM 799 O O . ARG A 1 96 ? -7.373 -9.243 6.051 1.00 96.25 96 ARG A O 1
ATOM 806 N N . SER A 1 97 ? -9.310 -8.239 5.573 1.00 95.25 97 SER A N 1
ATOM 807 C CA . SER A 1 97 ? -9.803 -9.374 4.784 1.00 95.25 97 SER A CA 1
ATOM 808 C C . SER A 1 97 ? -9.078 -9.520 3.445 1.00 95.25 97 SER A C 1
ATOM 810 O O . SER A 1 97 ? -9.019 -10.630 2.917 1.00 95.25 97 SER A O 1
ATOM 812 N N . LEU A 1 98 ? -8.535 -8.422 2.909 1.00 93.69 98 LEU A N 1
ATOM 813 C CA . LEU A 1 98 ? -7.719 -8.411 1.698 1.00 93.69 98 LEU A CA 1
ATOM 814 C C . LEU A 1 98 ? -6.216 -8.612 1.972 1.00 93.69 98 LEU A C 1
ATOM 816 O O . LEU A 1 98 ? -5.525 -9.140 1.101 1.00 93.69 98 LEU A O 1
ATOM 820 N N . ALA A 1 99 ? -5.725 -8.159 3.130 1.00 90.62 99 ALA A N 1
ATOM 821 C CA . ALA A 1 99 ? -4.324 -8.250 3.558 1.00 90.62 99 ALA A CA 1
ATOM 822 C C . ALA A 1 99 ? -3.849 -9.691 3.816 1.00 90.62 99 ALA A C 1
ATOM 824 O O . ALA A 1 99 ? -2.701 -9.996 3.412 1.00 90.62 99 ALA A O 1
#

Solvent-accessible surface area (backbone atoms only — not comparable to full-atom values): 6363 Å² total; per-residue (Å²): 134,81,68,46,91,97,42,70,46,41,58,56,49,50,54,52,53,50,56,58,52,59,72,42,85,85,56,55,69,49,72,64,81,57,98,84,65,74,82,93,63,58,67,66,65,52,48,56,55,56,73,73,42,94,67,61,50,68,52,72,40,71,71,82,41,78,67,51,60,71,70,58,56,82,82,41,53,82,87,50,40,80,91,71,51,62,52,55,63,91,56,37,35,38,36,54,93,80,105

Secondary structure (DSSP, 8-state):
----TTSHHHHHHHHHHHHHHHTSTT--EEE---TT---SS-HHHHHHHHHT-SS-EE--B----HHHHHH--GGGTTTS-TTT--B--S-EEEETTT-

Organism: NCBI:txid192259

Foldseek 3Di:
DDDDPPDCSVVVVVVVVVVVLLVDVPDFKDWDDDPPDDDPDDPVVVVCVLVPDPDWDWFWDLPPDVVQVVPDDPVCPPVADNNNDTDGDPTIMDTSVVD

Radius of gyration: 15.98 Å; Cα contacts (8 Å, |Δi|>4): 80; chains: 1; bounding box: 35×34×41 Å

InterPro domains:
  IPR003406 Glycosyl transferase, family 14 [PF02485] (2-99)
  IPR044174 Glycosyltransferase BC10-like [PTHR31042] (2-99)

pLDDT: mean 92.71, std 7.7, range [65.94, 98.31]

Mean predicted aligned error: 4.08 Å